Protein AF-A0A354FD41-F1 (afdb_monomer)

Mean predicted aligned error: 12.54 Å

Structure (mmCIF, N/CA/C/O backbone):
data_AF-A0A354FD41-F1
#
_entry.id   AF-A0A354FD41-F1
#
loop_
_atom_site.group_PDB
_atom_site.id
_atom_site.type_symbol
_atom_site.label_atom_id
_atom_site.label_alt_id
_atom_site.label_comp_id
_atom_site.label_asym_id
_atom_site.label_entity_id
_atom_site.label_seq_id
_atom_site.pdbx_PDB_ins_code
_atom_site.Cartn_x
_atom_site.Cartn_y
_atom_site.Cartn_z
_atom_site.occupancy
_atom_site.B_iso_or_equiv
_atom_site.auth_seq_id
_atom_site.auth_comp_id
_atom_site.auth_asym_id
_atom_site.auth_atom_id
_atom_site.pdbx_PDB_model_num
ATOM 1 N N . ARG A 1 1 ? 11.861 5.020 36.335 1.00 55.38 1 ARG A N 1
ATOM 2 C CA . ARG A 1 1 ? 10.415 4.721 36.200 1.00 55.38 1 ARG A CA 1
ATOM 3 C C . ARG A 1 1 ? 9.829 5.814 35.320 1.00 55.38 1 ARG A C 1
ATOM 5 O O . ARG A 1 1 ? 9.661 6.924 35.801 1.00 55.38 1 ARG A O 1
ATOM 12 N N . LEU A 1 2 ? 9.691 5.548 34.021 1.00 49.50 2 LEU A N 1
ATOM 13 C CA . LEU A 1 2 ? 9.185 6.511 33.043 1.00 49.50 2 LEU A CA 1
ATOM 14 C C . LEU A 1 2 ? 7.674 6.317 32.934 1.00 49.50 2 LEU A C 1
ATOM 16 O O . LEU A 1 2 ? 7.220 5.242 32.548 1.00 49.50 2 LEU A O 1
ATOM 20 N N . ASN A 1 3 ? 6.922 7.344 33.325 1.00 35.72 3 ASN A N 1
ATOM 21 C CA . ASN A 1 3 ? 5.499 7.447 33.035 1.00 35.72 3 ASN A CA 1
ATOM 22 C C . ASN A 1 3 ? 5.346 7.594 31.521 1.00 35.72 3 ASN A C 1
ATOM 24 O O . ASN A 1 3 ? 5.484 8.686 30.973 1.00 35.72 3 ASN A O 1
ATOM 28 N N . VAL A 1 4 ? 5.089 6.473 30.854 1.00 49.25 4 VAL A N 1
ATOM 29 C CA . VAL A 1 4 ? 4.559 6.458 29.494 1.00 49.25 4 VAL A CA 1
ATOM 30 C C . VAL A 1 4 ? 3.142 7.008 29.596 1.00 49.25 4 VAL A C 1
ATOM 32 O O . VAL A 1 4 ? 2.228 6.318 30.040 1.00 49.25 4 VAL A O 1
ATOM 35 N N . VAL A 1 5 ? 2.973 8.287 29.265 1.00 48.62 5 VAL A N 1
ATOM 36 C CA . VAL A 1 5 ? 1.649 8.877 29.054 1.00 48.62 5 VAL A CA 1
ATOM 37 C C . VA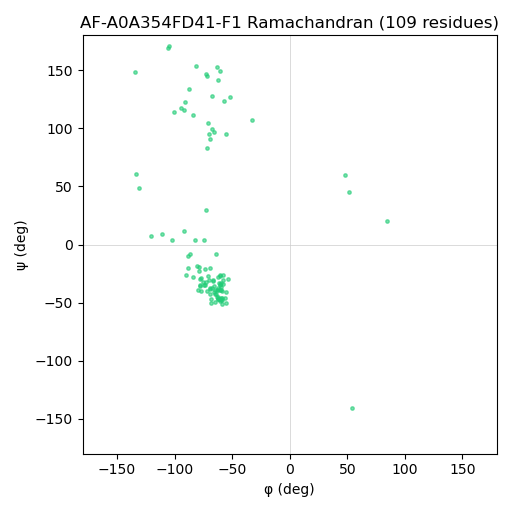L A 1 5 ? 0.971 8.037 27.964 1.00 48.62 5 VAL A C 1
ATOM 39 O O . VAL A 1 5 ? 1.573 7.870 26.901 1.00 48.62 5 VAL A O 1
ATOM 42 N N . PRO A 1 6 ? -0.221 7.458 28.194 1.00 44.44 6 PRO A N 1
ATOM 43 C CA . PRO A 1 6 ? -0.895 6.675 27.172 1.00 44.44 6 PRO A CA 1
ATOM 44 C C . PRO A 1 6 ? -1.368 7.631 26.075 1.00 44.44 6 PRO A C 1
ATOM 46 O O . PRO A 1 6 ? -2.417 8.260 26.182 1.00 44.44 6 PRO A O 1
ATOM 49 N N . ILE A 1 7 ? -0.563 7.776 25.023 1.00 55.47 7 ILE A N 1
ATOM 50 C CA . ILE A 1 7 ? -0.990 8.425 23.789 1.00 55.47 7 ILE A CA 1
ATOM 51 C C . ILE A 1 7 ? -1.974 7.449 23.144 1.00 55.47 7 ILE A C 1
ATOM 53 O O . ILE A 1 7 ? -1.573 6.407 22.626 1.00 55.47 7 ILE A O 1
ATOM 57 N N . TYR A 1 8 ? -3.270 7.749 23.227 1.00 56.03 8 TYR A N 1
ATOM 58 C CA . TYR A 1 8 ? -4.291 7.016 22.488 1.00 56.03 8 TYR A CA 1
ATOM 59 C C . TYR A 1 8 ? -4.111 7.344 21.006 1.00 56.03 8 TYR A C 1
ATOM 61 O O . TYR A 1 8 ? -4.610 8.352 20.513 1.00 56.03 8 TYR A O 1
ATOM 69 N N . MET A 1 9 ? -3.312 6.540 20.309 1.00 56.91 9 MET A N 1
ATOM 70 C CA . MET A 1 9 ? -3.189 6.635 18.863 1.00 56.91 9 MET A CA 1
ATOM 71 C C . MET A 1 9 ? -4.346 5.839 18.252 1.00 56.91 9 MET A C 1
ATOM 73 O O . MET A 1 9 ? -4.353 4.611 18.389 1.00 56.91 9 MET A O 1
ATOM 77 N N . PRO A 1 10 ? -5.326 6.495 17.603 1.00 58.16 10 PRO A N 1
ATOM 78 C CA . PRO A 1 10 ? -6.425 5.777 16.986 1.00 58.16 10 PRO A CA 1
ATOM 79 C C . PRO A 1 10 ? -5.871 4.854 15.891 1.00 58.16 10 PRO A C 1
ATOM 81 O O . PRO A 1 10 ? -4.910 5.224 15.194 1.00 58.16 10 PRO A O 1
ATOM 84 N N . PRO A 1 11 ? -6.434 3.647 15.754 1.00 63.41 11 PRO A N 1
ATOM 85 C CA . PRO A 1 11 ? -5.963 2.650 14.809 1.00 63.41 11 PRO A CA 1
ATOM 86 C C . PRO A 1 11 ? -6.061 3.174 13.373 1.00 63.41 11 PRO A C 1
ATOM 88 O O . PRO A 1 11 ? -6.942 3.966 13.041 1.00 63.41 11 PRO A O 1
ATOM 91 N N . LEU A 1 12 ? -5.166 2.719 12.495 1.00 64.31 12 LEU A N 1
ATOM 92 C CA . LEU A 1 12 ? -5.047 3.233 11.125 1.00 64.31 12 LEU A CA 1
ATOM 93 C C . LEU A 1 12 ? -6.343 3.031 10.313 1.00 64.31 12 LEU A C 1
ATOM 95 O O . LEU A 1 12 ? -6.674 3.833 9.446 1.00 64.31 12 LEU A O 1
ATOM 99 N N . ARG A 1 13 ? -7.142 2.018 10.673 1.00 61.56 13 ARG A N 1
ATOM 100 C CA . ARG A 1 13 ? -8.481 1.755 10.114 1.00 61.56 13 ARG A CA 1
ATOM 101 C C . ARG A 1 13 ? -9.480 2.910 10.277 1.00 61.56 13 ARG A C 1
ATOM 103 O O . ARG A 1 13 ? -10.415 3.000 9.488 1.00 61.56 13 ARG A O 1
ATOM 110 N N . GLU A 1 14 ? -9.303 3.758 11.291 1.00 67.25 14 GLU A N 1
ATOM 111 C CA . GLU A 1 14 ? -10.144 4.936 11.553 1.00 67.25 14 GLU A CA 1
ATOM 112 C C . GLU A 1 14 ? -9.656 6.174 10.776 1.00 67.25 14 GLU A C 1
ATOM 114 O O . GLU A 1 14 ? -10.352 7.182 10.737 1.00 67.25 14 GLU A O 1
ATOM 119 N N . ARG A 1 15 ? -8.487 6.090 10.117 1.00 79.19 15 ARG A N 1
ATOM 120 C CA . ARG A 1 15 ? -7.841 7.170 9.352 1.00 79.19 15 ARG A CA 1
ATOM 121 C C . ARG A 1 15 ? -7.350 6.672 7.994 1.00 79.19 15 ARG A C 1
ATOM 123 O O . ARG A 1 15 ? -6.165 6.708 7.675 1.00 79.19 15 ARG A O 1
ATOM 130 N N . LYS A 1 16 ? -8.283 6.186 7.174 1.00 75.69 16 LYS A N 1
ATOM 131 C CA . LYS A 1 16 ? -7.964 5.649 5.840 1.00 75.69 16 LYS A CA 1
ATOM 132 C C . LYS A 1 16 ? -7.323 6.679 4.906 1.00 75.69 16 LYS A C 1
ATOM 134 O O . LYS A 1 16 ? -6.555 6.300 4.029 1.00 75.69 16 LYS A O 1
ATOM 139 N N . GLU A 1 17 ? -7.619 7.958 5.115 1.00 81.75 17 GLU A N 1
ATOM 140 C CA . GLU A 1 17 ? -7.048 9.082 4.363 1.00 81.75 17 GLU A CA 1
ATOM 141 C C . GLU A 1 17 ? -5.524 9.193 4.546 1.00 81.75 17 GLU A C 1
ATOM 143 O O . GLU A 1 17 ? -4.831 9.593 3.612 1.00 81.75 17 GLU A O 1
ATOM 148 N N . ASP A 1 18 ? -4.990 8.745 5.690 1.00 86.69 18 ASP A N 1
ATOM 149 C CA . ASP A 1 18 ? -3.552 8.777 5.988 1.00 86.69 18 ASP A CA 1
ATOM 150 C C . ASP A 1 18 ? -2.782 7.633 5.307 1.00 86.69 18 ASP A C 1
ATOM 152 O O . ASP A 1 18 ? -1.565 7.716 5.145 1.00 86.69 18 ASP A O 1
ATOM 156 N N . ILE A 1 19 ? -3.463 6.559 4.886 1.00 89.56 19 ILE A N 1
ATOM 157 C CA . ILE A 1 19 ? -2.809 5.357 4.346 1.00 89.56 19 ILE A CA 1
ATOM 158 C C . ILE A 1 19 ? -1.993 5.698 3.097 1.00 89.56 19 ILE A C 1
ATOM 160 O O . ILE A 1 19 ? -0.842 5.286 2.987 1.00 89.56 19 ILE A O 1
ATOM 164 N N . ILE A 1 20 ? -2.571 6.463 2.166 1.00 92.06 20 ILE A N 1
ATOM 165 C CA . ILE A 1 20 ? -1.941 6.760 0.873 1.00 92.06 20 ILE A CA 1
ATOM 166 C C . ILE A 1 20 ? -0.698 7.653 1.030 1.00 92.06 20 ILE A C 1
ATOM 168 O O . ILE A 1 20 ? 0.361 7.269 0.532 1.00 92.06 20 ILE A O 1
ATOM 172 N N . PRO A 1 21 ? -0.758 8.790 1.751 1.00 92.50 21 PRO A N 1
ATOM 173 C CA . PRO A 1 21 ? 0.437 9.572 2.060 1.00 92.50 21 PRO A CA 1
ATOM 174 C C . PRO A 1 21 ? 1.527 8.756 2.765 1.00 92.50 21 PRO A C 1
ATOM 176 O O . PRO A 1 21 ? 2.703 8.884 2.424 1.00 92.50 21 PRO A O 1
ATOM 179 N N . LEU A 1 22 ? 1.151 7.888 3.713 1.00 91.88 22 LEU A N 1
ATOM 180 C CA . LEU A 1 22 ? 2.108 7.063 4.451 1.00 91.88 22 LEU A CA 1
ATOM 181 C C . LEU A 1 22 ? 2.830 6.057 3.552 1.00 91.88 22 LEU A C 1
ATOM 183 O O . LEU A 1 22 ? 4.056 6.008 3.584 1.00 91.88 22 LEU A O 1
ATOM 187 N N . VAL A 1 23 ? 2.112 5.285 2.725 1.00 93.94 23 VAL A N 1
ATOM 188 C CA . VAL A 1 23 ? 2.771 4.296 1.848 1.00 93.94 23 VAL A CA 1
ATOM 189 C C . VAL A 1 23 ? 3.708 4.954 0.846 1.00 93.94 23 VAL A C 1
ATOM 191 O O . VAL A 1 23 ? 4.780 4.416 0.589 1.00 93.94 23 VAL A O 1
ATOM 194 N N . LEU A 1 24 ? 3.339 6.123 0.313 1.00 94.44 24 LEU A N 1
ATOM 195 C CA . LEU A 1 24 ? 4.198 6.880 -0.598 1.00 94.44 24 LEU A CA 1
ATOM 196 C C . LEU A 1 24 ? 5.455 7.385 0.115 1.00 94.44 24 LEU A C 1
ATOM 198 O O . LEU A 1 24 ? 6.547 7.265 -0.429 1.00 94.44 24 LEU A O 1
ATOM 202 N N . THR A 1 25 ? 5.310 7.864 1.352 1.00 94.88 25 THR A N 1
ATOM 203 C CA . THR A 1 25 ? 6.440 8.313 2.176 1.00 94.88 25 THR A CA 1
ATOM 204 C C . THR A 1 25 ? 7.397 7.158 2.472 1.00 94.88 25 THR A C 1
ATOM 206 O O . THR A 1 25 ? 8.608 7.301 2.330 1.00 94.88 25 THR A O 1
ATOM 209 N N . PHE A 1 26 ? 6.872 5.989 2.850 1.00 93.62 26 PHE A N 1
ATOM 210 C CA . PHE A 1 26 ? 7.695 4.802 3.081 1.00 93.62 26 PHE A CA 1
ATOM 211 C C . PHE A 1 26 ? 8.385 4.333 1.801 1.00 93.62 26 PHE A C 1
ATOM 213 O O . PHE A 1 26 ? 9.570 4.020 1.831 1.00 93.62 26 PHE A O 1
ATOM 220 N N . LEU A 1 27 ? 7.678 4.321 0.670 1.00 95.56 27 LEU A N 1
ATOM 221 C CA . LEU A 1 27 ? 8.259 3.958 -0.620 1.00 95.56 27 LEU A CA 1
ATOM 222 C C . LEU A 1 27 ? 9.426 4.877 -0.998 1.00 95.56 27 LEU A C 1
ATOM 224 O O . LEU A 1 27 ? 10.474 4.380 -1.399 1.00 95.56 27 LEU A O 1
ATOM 228 N N . GLU A 1 28 ? 9.260 6.191 -0.853 1.00 96.38 28 GLU A N 1
ATOM 229 C CA . GLU A 1 28 ? 10.310 7.174 -1.135 1.00 96.38 28 GLU A CA 1
ATOM 230 C C . GLU A 1 28 ? 11.537 6.945 -0.243 1.00 96.38 28 GLU A C 1
ATOM 232 O O . GLU A 1 28 ? 12.646 6.781 -0.751 1.00 96.38 28 GLU A O 1
ATOM 237 N N . GLN A 1 29 ? 11.333 6.792 1.069 1.00 93.94 29 GLN A N 1
ATOM 238 C CA . GLN A 1 29 ? 12.412 6.497 2.018 1.00 93.94 29 GLN A CA 1
ATOM 239 C C . GLN A 1 29 ? 13.155 5.196 1.686 1.00 93.94 29 GLN A C 1
ATOM 241 O O . GLN A 1 29 ? 14.378 5.124 1.808 1.00 93.94 29 GLN A O 1
ATOM 246 N N . LEU A 1 30 ? 12.435 4.150 1.275 1.00 93.19 30 LEU A N 1
ATOM 247 C CA . LEU A 1 30 ? 13.035 2.867 0.908 1.00 93.19 30 LEU A CA 1
ATOM 248 C C . LEU A 1 30 ? 13.783 2.958 -0.426 1.00 93.19 30 LEU A C 1
ATOM 250 O O . LEU A 1 30 ? 14.875 2.405 -0.543 1.00 93.19 30 LEU A O 1
ATOM 254 N N . ASN A 1 31 ? 13.239 3.676 -1.408 1.00 95.06 31 ASN A N 1
ATOM 255 C CA . ASN A 1 31 ? 13.920 3.940 -2.672 1.00 95.06 31 ASN A CA 1
ATOM 256 C C . ASN A 1 31 ? 15.239 4.682 -2.446 1.00 95.06 31 ASN A C 1
ATOM 258 O O . ASN A 1 31 ? 16.266 4.256 -2.970 1.00 95.06 31 ASN A O 1
ATOM 262 N N . GLU A 1 32 ? 15.249 5.719 -1.607 1.00 95.94 32 GLU A N 1
ATOM 263 C CA . GLU A 1 32 ? 16.478 6.425 -1.231 1.00 95.94 32 GLU A CA 1
ATOM 264 C C . GLU A 1 32 ? 17.462 5.507 -0.494 1.00 95.94 32 GLU A C 1
ATOM 266 O O . GLU A 1 32 ? 18.643 5.444 -0.841 1.00 95.94 32 GLU A O 1
ATOM 271 N N . LYS A 1 33 ? 16.979 4.747 0.496 1.00 92.81 33 LYS A N 1
ATOM 272 C CA . LYS A 1 33 ? 17.801 3.854 1.327 1.00 92.81 33 LYS A CA 1
ATOM 273 C C . LYS A 1 33 ? 18.465 2.733 0.525 1.00 92.81 33 LYS A C 1
ATOM 275 O O . LYS A 1 33 ? 19.607 2.379 0.815 1.00 92.81 33 LYS A O 1
ATOM 280 N N . TYR A 1 34 ? 17.756 2.155 -0.442 1.00 92.75 34 TYR A N 1
ATOM 281 C CA . TY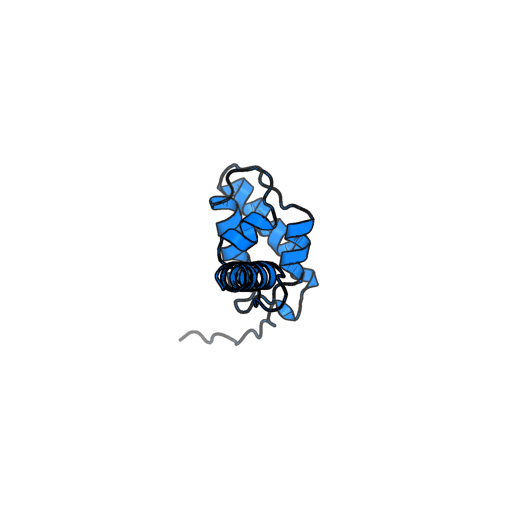R A 1 34 ? 18.232 1.025 -1.246 1.00 92.75 34 TYR A CA 1
ATOM 282 C C . TYR A 1 34 ? 18.712 1.430 -2.647 1.00 92.75 34 TYR A C 1
ATOM 284 O O . TYR A 1 34 ? 19.089 0.554 -3.423 1.00 92.75 34 TYR A O 1
ATOM 292 N N . ALA A 1 35 ? 18.724 2.732 -2.963 1.00 93.94 35 ALA A N 1
ATOM 293 C CA . ALA A 1 35 ? 19.017 3.267 -4.295 1.00 93.94 35 ALA A CA 1
ATOM 294 C C . ALA A 1 35 ? 18.174 2.601 -5.404 1.00 93.94 35 ALA A C 1
ATOM 296 O O . ALA A 1 35 ? 18.684 2.213 -6.456 1.00 93.94 35 ALA A O 1
ATOM 297 N N . LEU A 1 36 ? 16.875 2.447 -5.140 1.00 93.75 36 LEU A N 1
ATOM 298 C CA . LEU A 1 36 ? 15.888 1.873 -6.053 1.00 93.75 36 LEU A CA 1
ATOM 299 C C . LEU A 1 36 ? 14.987 2.967 -6.641 1.00 93.75 36 LEU A C 1
ATOM 301 O O . LEU A 1 36 ? 14.970 4.103 -6.176 1.00 93.75 36 LEU A O 1
ATOM 305 N N . ASN A 1 37 ? 14.202 2.601 -7.654 1.00 94.94 37 ASN A N 1
ATOM 306 C CA . ASN A 1 37 ? 13.177 3.462 -8.243 1.00 94.94 37 ASN A CA 1
ATOM 307 C C . ASN A 1 37 ? 11.839 2.715 -8.367 1.00 94.94 37 ASN A C 1
ATOM 309 O O . ASN A 1 37 ? 11.230 2.642 -9.436 1.00 94.94 37 ASN A O 1
ATOM 313 N N . LYS A 1 38 ? 11.421 2.066 -7.273 1.00 94.75 38 LYS A N 1
ATOM 314 C CA . LYS A 1 38 ? 10.171 1.309 -7.236 1.00 94.75 38 LYS A CA 1
ATOM 315 C C . LYS A 1 38 ? 8.964 2.250 -7.227 1.00 94.75 38 LYS A C 1
ATOM 317 O O . LYS A 1 38 ? 9.002 3.312 -6.608 1.00 94.75 38 LYS A O 1
ATOM 322 N N . ARG A 1 39 ? 7.861 1.827 -7.842 1.00 96.31 39 ARG A N 1
ATOM 323 C CA . ARG A 1 39 ? 6.563 2.520 -7.844 1.00 96.31 39 ARG A CA 1
ATOM 324 C C . ARG A 1 39 ? 5.424 1.546 -7.570 1.00 96.31 39 ARG A C 1
ATOM 326 O O . ARG A 1 39 ? 5.489 0.390 -7.977 1.00 96.31 39 ARG A O 1
ATOM 333 N N . PHE A 1 40 ? 4.358 2.011 -6.925 1.00 95.88 40 PHE A N 1
ATOM 334 C CA . PHE A 1 40 ? 3.144 1.213 -6.754 1.00 95.88 40 PHE A CA 1
ATOM 335 C C . PHE A 1 40 ? 2.205 1.377 -7.948 1.00 95.88 40 PHE A C 1
ATOM 337 O O . PHE A 1 40 ? 1.915 2.492 -8.380 1.00 95.88 40 PHE A O 1
ATOM 344 N N . SER A 1 41 ? 1.680 0.260 -8.444 1.00 95.00 41 SER A N 1
ATOM 345 C CA . SER A 1 41 ? 0.578 0.268 -9.408 1.00 95.00 41 SER A CA 1
ATOM 346 C C . SER A 1 41 ? -0.696 0.875 -8.803 1.00 95.00 41 SER A C 1
ATOM 348 O O . SER A 1 41 ? -0.953 0.774 -7.599 1.00 95.00 41 SER A O 1
ATOM 350 N N . ALA A 1 42 ? -1.553 1.453 -9.647 1.00 91.62 42 ALA A N 1
ATOM 351 C CA . ALA A 1 42 ? -2.822 2.035 -9.205 1.00 91.62 42 ALA A CA 1
ATOM 352 C C . ALA A 1 42 ? -3.748 1.012 -8.515 1.00 91.62 42 ALA A C 1
ATOM 354 O O . ALA A 1 42 ? -4.481 1.364 -7.591 1.00 91.62 42 ALA A O 1
ATOM 355 N N . ASP A 1 43 ? -3.709 -0.255 -8.931 1.00 89.88 43 ASP A N 1
ATOM 356 C CA . ASP A 1 43 ? -4.522 -1.308 -8.318 1.00 89.88 43 ASP A CA 1
ATOM 357 C C . ASP A 1 43 ? -3.999 -1.718 -6.940 1.00 89.88 43 ASP A C 1
ATOM 359 O O . ASP A 1 43 ? -4.792 -1.947 -6.026 1.00 89.88 43 ASP A O 1
ATOM 363 N N . LEU A 1 44 ? -2.679 -1.715 -6.737 1.00 92.06 44 LEU A N 1
ATOM 364 C CA . LEU A 1 44 ? -2.095 -1.915 -5.412 1.00 92.06 44 LEU A CA 1
ATOM 365 C C . LEU A 1 44 ? -2.504 -0.802 -4.435 1.00 92.06 44 LEU A C 1
ATOM 367 O O . LEU A 1 44 ? -2.845 -1.084 -3.287 1.00 92.06 44 LEU A O 1
ATOM 371 N N . MET A 1 45 ? -2.568 0.447 -4.900 1.00 92.12 45 MET A N 1
ATOM 372 C CA . MET A 1 45 ? -3.025 1.570 -4.072 1.00 92.12 45 MET A CA 1
ATOM 373 C C . MET A 1 45 ? -4.459 1.372 -3.560 1.00 92.12 45 MET A C 1
ATOM 375 O O . MET A 1 45 ? -4.758 1.699 -2.410 1.00 92.12 45 MET A O 1
ATOM 379 N N . LYS A 1 46 ? -5.342 0.775 -4.371 1.00 89.44 46 LYS A N 1
ATOM 380 C CA . LYS A 1 46 ? -6.699 0.407 -3.931 1.00 89.44 46 LYS A CA 1
ATOM 381 C C . LYS A 1 46 ? -6.657 -0.662 -2.840 1.00 89.44 46 LYS A C 1
ATOM 383 O O . LYS A 1 46 ? -7.372 -0.530 -1.849 1.00 89.44 46 LYS A O 1
ATOM 388 N N . ASN A 1 47 ? -5.793 -1.670 -2.983 1.00 89.31 47 ASN A N 1
ATOM 389 C CA . ASN A 1 47 ? -5.653 -2.737 -1.987 1.00 89.31 47 ASN A CA 1
ATOM 390 C C . ASN A 1 47 ? -5.214 -2.203 -0.620 1.00 89.31 47 ASN A C 1
ATOM 392 O O . ASN A 1 47 ? -5.754 -2.625 0.407 1.00 89.31 47 ASN A O 1
ATOM 396 N N . PHE A 1 48 ? -4.307 -1.220 -0.596 1.00 89.62 48 PHE A N 1
ATOM 397 C CA . PHE A 1 48 ? -3.905 -0.579 0.653 1.00 89.62 48 PHE A CA 1
ATOM 398 C C . PHE A 1 48 ? -5.075 0.113 1.374 1.00 89.62 48 PHE A C 1
ATOM 400 O O . PHE A 1 48 ? -5.137 0.083 2.600 1.00 89.62 48 PHE A O 1
ATOM 407 N N . LEU A 1 49 ? -6.036 0.686 0.642 1.00 88.06 49 LEU A N 1
ATOM 408 C CA . LEU A 1 49 ? -7.227 1.324 1.222 1.00 88.06 49 LEU A CA 1
ATOM 409 C C . LEU A 1 49 ? -8.291 0.326 1.699 1.00 88.06 49 LEU A C 1
ATOM 411 O O . LEU A 1 49 ? -9.073 0.630 2.607 1.00 88.06 49 LEU A O 1
ATOM 415 N N . THR A 1 50 ? -8.364 -0.846 1.066 1.00 86.44 50 THR A N 1
ATOM 416 C CA . THR A 1 50 ? -9.352 -1.879 1.404 1.00 86.44 50 THR A CA 1
ATOM 417 C C . THR A 1 50 ? -8.917 -2.760 2.568 1.00 86.44 50 THR A C 1
ATOM 419 O O . THR A 1 50 ? -9.772 -3.278 3.288 1.00 86.44 50 THR A O 1
ATOM 422 N N . TYR A 1 51 ? -7.609 -2.930 2.774 1.00 83.12 51 TYR A N 1
ATOM 423 C CA . TYR A 1 51 ? -7.088 -3.766 3.848 1.00 83.12 51 TYR A CA 1
ATOM 424 C C . TYR A 1 51 ? -7.284 -3.113 5.229 1.00 83.12 51 TYR A C 1
ATOM 426 O O . TYR A 1 51 ? -7.253 -1.892 5.384 1.00 83.12 51 TYR A O 1
ATOM 434 N N . LYS A 1 52 ? -7.541 -3.936 6.254 1.00 77.44 52 LYS A N 1
ATOM 435 C CA . LYS A 1 52 ? -7.952 -3.466 7.592 1.00 77.44 52 LYS A CA 1
ATOM 436 C C . LYS A 1 52 ? -6.785 -2.990 8.468 1.00 77.44 52 LYS A C 1
ATOM 438 O O . LYS A 1 52 ? -7.044 -2.293 9.447 1.00 77.44 52 LYS A O 1
ATOM 443 N N . TRP A 1 53 ? -5.548 -3.375 8.144 1.00 83.56 53 TRP A N 1
ATOM 444 C CA . TRP A 1 53 ? -4.330 -3.065 8.911 1.00 83.56 53 TRP A CA 1
ATOM 445 C C . TRP A 1 53 ? -4.466 -3.340 10.424 1.00 83.56 53 TRP A C 1
ATOM 447 O O . TRP A 1 53 ? -4.367 -2.403 11.225 1.00 83.56 53 TRP A O 1
ATOM 457 N N . PRO A 1 54 ? -4.742 -4.589 10.858 1.00 77.00 54 PRO A N 1
ATOM 458 C CA . PRO A 1 54 ? -4.849 -4.937 12.280 1.00 77.00 54 PRO A CA 1
ATOM 459 C C . PRO A 1 54 ? -3.624 -4.535 13.125 1.00 77.00 54 PRO A C 1
ATOM 461 O O . PRO A 1 54 ? -3.781 -4.219 14.305 1.00 77.00 54 PRO A O 1
ATOM 464 N N . GLY A 1 55 ? -2.425 -4.492 12.537 1.00 78.31 55 GLY A N 1
ATOM 465 C CA . GLY A 1 55 ? -1.188 -4.011 13.160 1.00 78.31 55 GLY A CA 1
ATOM 466 C C . GLY A 1 55 ? -0.898 -2.517 12.945 1.00 78.31 55 GLY A C 1
ATOM 467 O O . GLY A 1 55 ? 0.197 -2.052 13.275 1.00 78.31 55 GLY A O 1
ATOM 468 N N . ASN A 1 56 ? -1.870 -1.747 12.441 1.00 84.00 56 ASN A N 1
ATOM 469 C CA . ASN A 1 56 ? -1.790 -0.308 12.177 1.00 84.00 56 ASN A CA 1
ATOM 470 C C . ASN A 1 56 ? -0.583 0.068 11.292 1.00 84.00 56 ASN A C 1
ATOM 472 O O . ASN A 1 56 ? -0.237 -0.639 10.350 1.00 84.00 56 ASN A O 1
ATOM 476 N N . ILE A 1 57 ? 0.069 1.190 11.610 1.00 84.19 57 ILE A N 1
ATOM 477 C CA . ILE A 1 57 ? 1.203 1.748 10.863 1.00 84.19 57 ILE A CA 1
ATOM 478 C C . ILE A 1 57 ? 2.385 0.769 10.817 1.00 84.19 57 ILE A C 1
ATOM 480 O O . ILE A 1 57 ? 3.060 0.694 9.800 1.00 84.19 57 ILE A O 1
ATOM 484 N N . ARG A 1 58 ? 2.608 -0.026 11.875 1.00 83.50 58 ARG A N 1
ATOM 485 C CA . ARG A 1 58 ? 3.727 -0.985 11.911 1.00 83.50 58 ARG A CA 1
ATOM 486 C C . ARG A 1 58 ? 3.546 -2.121 10.910 1.00 83.50 58 ARG A C 1
ATOM 488 O O . ARG A 1 58 ? 4.517 -2.585 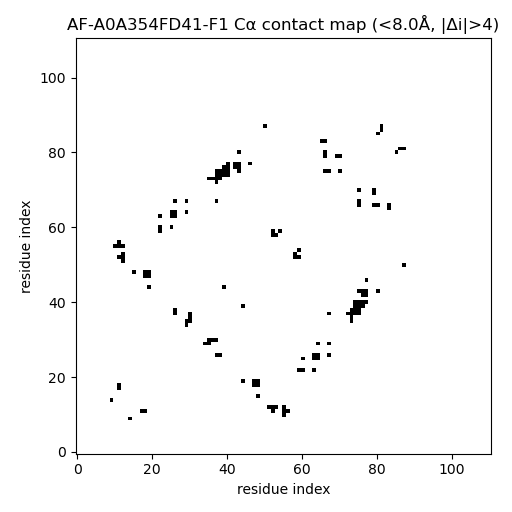10.329 1.00 83.50 58 ARG A O 1
ATOM 495 N N . GLU A 1 59 ? 2.314 -2.590 10.721 1.00 86.88 59 GLU A N 1
ATOM 496 C CA . GLU A 1 59 ? 2.023 -3.583 9.684 1.00 86.88 59 GLU A CA 1
ATOM 497 C C . GLU A 1 59 ? 2.158 -2.972 8.291 1.00 86.88 59 GLU A C 1
ATOM 499 O O . GLU A 1 59 ? 2.774 -3.591 7.431 1.00 86.88 59 GLU A O 1
ATOM 504 N N . LEU A 1 60 ? 1.653 -1.747 8.092 1.00 88.69 60 LEU A N 1
ATOM 505 C CA . LEU A 1 60 ? 1.788 -1.020 6.829 1.00 88.69 60 LEU A CA 1
ATOM 506 C C . LEU A 1 60 ? 3.255 -0.886 6.401 1.00 88.69 60 LEU A C 1
ATOM 508 O O . LEU A 1 60 ? 3.602 -1.238 5.277 1.00 88.69 60 LEU A O 1
ATOM 512 N N . GLU A 1 61 ? 4.109 -0.420 7.312 1.00 88.56 61 GLU A N 1
ATOM 513 C CA . GLU A 1 61 ? 5.549 -0.258 7.094 1.00 88.56 61 GLU A CA 1
ATOM 514 C C . GLU A 1 61 ? 6.215 -1.593 6.732 1.00 88.56 61 GLU A C 1
ATOM 516 O O . GLU A 1 61 ? 6.857 -1.692 5.690 1.00 88.56 61 GLU A O 1
ATOM 521 N N . ASN A 1 62 ? 5.986 -2.645 7.528 1.00 86.69 62 ASN A N 1
ATOM 522 C CA . ASN A 1 62 ? 6.555 -3.973 7.279 1.00 86.69 62 ASN A CA 1
ATOM 523 C C . ASN A 1 62 ? 6.136 -4.549 5.918 1.00 86.69 62 ASN A C 1
ATOM 525 O O . ASN A 1 62 ? 6.924 -5.214 5.245 1.00 86.69 62 ASN A O 1
ATOM 529 N N . VAL A 1 63 ? 4.878 -4.339 5.529 1.00 90.62 63 VAL A N 1
ATOM 530 C CA . VAL A 1 63 ? 4.334 -4.810 4.253 1.00 90.62 63 VAL A CA 1
ATOM 531 C C . VAL A 1 63 ? 4.969 -4.057 3.092 1.00 90.62 63 VAL A C 1
ATOM 533 O O . VAL A 1 63 ? 5.421 -4.690 2.141 1.00 90.62 63 VAL A O 1
ATOM 536 N N . VAL A 1 64 ? 5.048 -2.728 3.179 1.00 92.44 64 VAL A N 1
ATOM 537 C CA . VAL A 1 64 ? 5.688 -1.890 2.158 1.00 92.44 64 VAL A CA 1
ATOM 538 C C . VAL A 1 64 ? 7.175 -2.228 2.020 1.00 92.44 64 VAL A C 1
ATOM 540 O O . VAL A 1 64 ? 7.645 -2.425 0.901 1.00 92.44 64 VAL A O 1
ATOM 543 N N . GLU A 1 65 ? 7.902 -2.381 3.128 1.00 91.31 65 GLU A N 1
ATOM 544 C CA . GLU A 1 65 ? 9.308 -2.797 3.105 1.00 91.31 65 GLU A CA 1
ATOM 545 C C . GLU A 1 65 ? 9.468 -4.159 2.429 1.00 91.31 65 GLU A C 1
ATOM 547 O O . GLU A 1 65 ? 10.286 -4.308 1.520 1.00 91.31 65 GLU A O 1
ATOM 552 N N . ARG A 1 66 ? 8.639 -5.140 2.807 1.00 89.69 66 ARG A N 1
ATOM 553 C CA . ARG A 1 66 ? 8.684 -6.469 2.196 1.00 89.69 66 ARG A CA 1
ATOM 554 C C . ARG A 1 66 ? 8.431 -6.395 0.694 1.00 89.69 66 ARG A C 1
ATOM 556 O O . ARG A 1 66 ? 9.226 -6.953 -0.047 1.00 89.69 66 ARG A O 1
ATOM 563 N N . LEU A 1 67 ? 7.400 -5.675 0.251 1.00 91.50 67 LEU A N 1
ATOM 564 C CA . LEU A 1 67 ? 7.090 -5.489 -1.168 1.00 91.50 67 LEU A CA 1
ATOM 565 C C . LEU A 1 67 ? 8.261 -4.902 -1.958 1.00 91.50 67 LEU A C 1
ATOM 567 O O . LEU A 1 67 ? 8.583 -5.392 -3.039 1.00 91.50 67 LEU A O 1
ATOM 571 N N . VAL A 1 68 ? 8.906 -3.863 -1.428 1.00 91.75 68 VAL A N 1
ATOM 572 C CA . VAL A 1 68 ? 10.047 -3.212 -2.087 1.00 91.75 68 VAL A CA 1
ATOM 573 C C . VAL A 1 68 ? 11.235 -4.167 -2.203 1.00 91.75 68 VAL A C 1
ATOM 575 O O . VAL A 1 68 ? 11.898 -4.186 -3.238 1.00 91.75 68 VAL A O 1
ATOM 578 N N . VAL A 1 69 ? 11.478 -4.985 -1.176 1.00 89.25 69 VAL A N 1
ATOM 579 C CA . VAL A 1 69 ? 12.600 -5.936 -1.140 1.00 89.25 69 VAL A CA 1
ATOM 580 C C . VAL A 1 69 ? 12.339 -7.193 -1.977 1.00 89.25 69 VAL A C 1
ATOM 582 O O . VAL A 1 69 ? 13.274 -7.728 -2.566 1.00 89.25 69 VAL A O 1
ATOM 585 N N . THR A 1 70 ? 11.100 -7.691 -2.032 1.00 87.44 70 THR A N 1
ATOM 586 C CA . THR A 1 70 ? 10.769 -8.941 -2.739 1.00 87.44 70 THR A CA 1
ATOM 587 C C . THR A 1 70 ? 10.394 -8.733 -4.201 1.00 87.44 70 THR A C 1
ATOM 589 O O . THR A 1 70 ? 10.561 -9.652 -5.002 1.00 87.44 70 THR A O 1
ATOM 592 N N . SER A 1 71 ? 9.885 -7.555 -4.568 1.00 89.12 71 SER A N 1
ATOM 593 C CA . SER A 1 71 ? 9.563 -7.251 -5.964 1.00 89.12 71 SER A CA 1
ATOM 594 C C . SER A 1 71 ? 10.840 -7.177 -6.797 1.00 89.12 71 SER A C 1
ATOM 596 O O . SER A 1 71 ? 11.782 -6.446 -6.489 1.00 89.12 71 SER A O 1
ATOM 598 N N . SER A 1 72 ? 10.876 -7.925 -7.895 1.00 85.94 72 SER A N 1
ATOM 599 C CA . SER A 1 72 ? 11.997 -7.858 -8.840 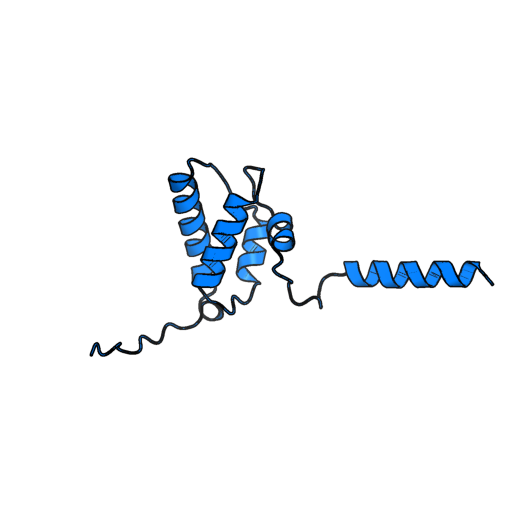1.00 85.94 72 SER A CA 1
ATOM 600 C C . SER A 1 72 ? 11.861 -6.641 -9.761 1.00 85.94 72 SER A C 1
ATOM 602 O O . SER A 1 72 ? 12.827 -5.915 -9.985 1.00 85.94 72 SER A O 1
ATOM 604 N N . GLU A 1 73 ? 10.635 -6.337 -10.183 1.00 92.75 73 GLU A N 1
ATOM 605 C CA . GLU A 1 73 ? 10.318 -5.257 -11.119 1.00 92.75 73 GLU A CA 1
ATOM 606 C C . GLU A 1 73 ? 10.235 -3.885 -10.448 1.00 92.75 73 GLU A C 1
ATOM 608 O O . GLU A 1 73 ? 9.925 -3.779 -9.262 1.00 92.75 73 GLU A O 1
ATOM 613 N N . GLU A 1 74 ? 10.489 -2.814 -11.201 1.00 93.81 74 GLU A N 1
ATOM 614 C CA . GLU A 1 74 ? 10.308 -1.441 -10.706 1.00 93.81 74 GLU A CA 1
ATOM 615 C C . GLU A 1 74 ? 8.857 -1.143 -10.319 1.00 93.81 74 GLU A C 1
ATOM 617 O O . GLU A 1 74 ? 8.596 -0.378 -9.397 1.00 93.81 74 GLU A O 1
ATOM 622 N N . GLU A 1 75 ? 7.897 -1.743 -11.013 1.00 96.00 75 GLU A N 1
ATOM 623 C CA . GLU A 1 75 ? 6.485 -1.585 -10.699 1.00 96.00 75 GLU A CA 1
ATOM 624 C C . GLU A 1 75 ? 5.997 -2.714 -9.799 1.00 96.00 75 GLU A C 1
ATOM 626 O O . GLU A 1 75 ? 5.978 -3.877 -10.190 1.00 96.00 75 GLU A O 1
ATOM 631 N N . ILE A 1 76 ? 5.565 -2.349 -8.596 1.00 94.94 76 ILE A N 1
ATOM 632 C CA . ILE A 1 76 ? 5.008 -3.266 -7.611 1.00 94.94 76 ILE A CA 1
ATOM 633 C C . ILE A 1 76 ? 3.497 -3.328 -7.814 1.00 94.94 76 ILE A C 1
ATOM 635 O O . ILE A 1 76 ? 2.775 -2.320 -7.767 1.00 94.94 76 ILE A O 1
ATOM 639 N N . THR A 1 77 ? 3.006 -4.535 -8.042 1.00 93.38 77 THR A N 1
ATOM 640 C CA . THR A 1 77 ? 1.630 -4.798 -8.437 1.00 93.38 77 THR A CA 1
ATOM 641 C C . THR A 1 77 ? 0.796 -5.361 -7.291 1.00 93.38 77 THR A C 1
ATOM 643 O O . THR A 1 77 ? 1.295 -5.740 -6.232 1.00 93.38 77 THR A O 1
ATOM 646 N N . ALA A 1 78 ? -0.518 -5.446 -7.505 1.00 89.00 78 ALA A N 1
ATOM 647 C CA . ALA A 1 78 ? -1.410 -6.150 -6.590 1.00 89.00 78 ALA A CA 1
ATOM 648 C C . ALA A 1 78 ? -1.011 -7.625 -6.399 1.00 89.00 78 ALA A C 1
ATOM 650 O O . ALA A 1 78 ? -1.225 -8.172 -5.322 1.00 89.00 78 ALA A O 1
ATOM 651 N N . ARG A 1 79 ? -0.411 -8.263 -7.415 1.00 88.00 79 ARG A N 1
ATOM 652 C CA . ARG A 1 79 ? 0.049 -9.652 -7.321 1.00 88.00 79 ARG A CA 1
ATOM 653 C C . ARG A 1 79 ? 1.127 -9.801 -6.252 1.00 88.00 79 ARG A C 1
ATOM 655 O O . ARG A 1 79 ? 0.973 -10.645 -5.381 1.00 88.00 79 ARG A O 1
ATOM 662 N N . ASP A 1 80 ? 2.122 -8.915 -6.249 1.00 88.81 80 ASP A N 1
ATOM 663 C CA . ASP A 1 80 ? 3.203 -8.928 -5.255 1.00 88.81 80 ASP A CA 1
ATOM 664 C C . ASP A 1 80 ? 2.662 -8.808 -3.819 1.00 88.81 80 ASP A C 1
ATOM 666 O O . ASP A 1 80 ? 3.182 -9.422 -2.892 1.00 88.81 80 ASP A O 1
ATOM 670 N N . PHE A 1 81 ? 1.571 -8.056 -3.634 1.00 86.19 81 PHE A N 1
ATOM 671 C CA . PHE A 1 81 ? 0.880 -7.914 -2.348 1.00 86.19 81 PHE A CA 1
ATOM 672 C C . PHE A 1 81 ? 0.161 -9.182 -1.889 1.00 86.19 81 PHE A C 1
ATOM 674 O O . PHE A 1 81 ? 0.171 -9.490 -0.697 1.00 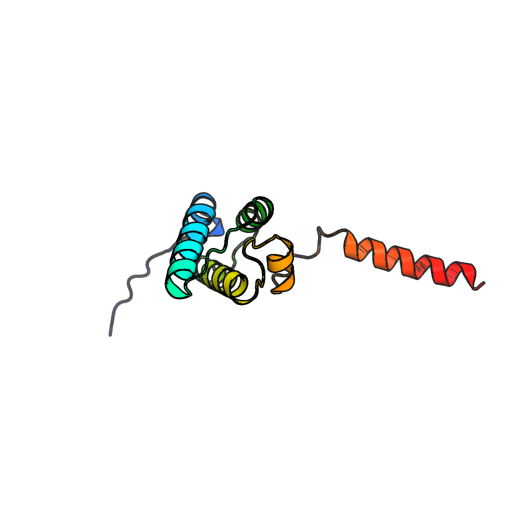86.19 81 PHE A O 1
ATOM 681 N N . PHE A 1 82 ? -0.433 -9.940 -2.809 1.00 83.50 82 PHE A N 1
ATOM 682 C CA . PHE A 1 82 ? -1.025 -11.235 -2.475 1.00 83.50 82 PHE A CA 1
ATOM 683 C C . PHE A 1 82 ? 0.046 -12.312 -2.250 1.00 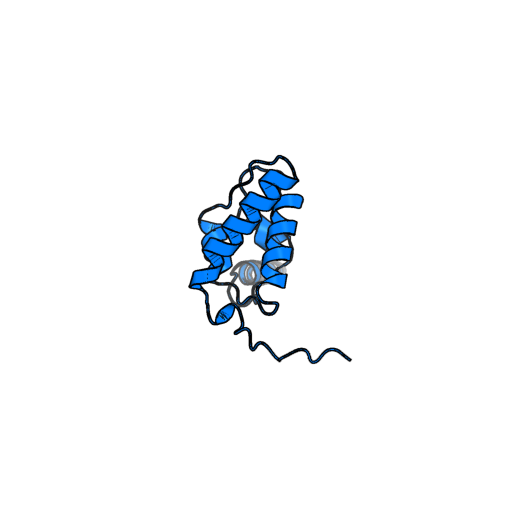83.50 82 PHE A C 1
ATOM 685 O O . PHE A 1 82 ? -0.106 -13.143 -1.354 1.00 83.50 82 PHE A O 1
ATOM 692 N N . ASP A 1 83 ? 1.155 -12.253 -2.990 1.00 81.69 83 ASP A N 1
ATOM 693 C CA . ASP A 1 83 ? 2.249 -13.226 -2.911 1.00 81.69 83 ASP A CA 1
ATOM 694 C C . ASP A 1 83 ? 2.989 -13.181 -1.561 1.00 81.69 83 ASP A C 1
ATOM 696 O O . ASP A 1 83 ? 3.426 -14.216 -1.057 1.00 81.69 83 ASP A O 1
ATOM 700 N N . ILE A 1 84 ? 3.080 -12.014 -0.907 1.00 77.75 84 ILE A N 1
ATOM 701 C CA . ILE A 1 84 ? 3.713 -11.877 0.422 1.00 77.75 84 ILE A CA 1
ATOM 702 C C . ILE A 1 84 ? 2.869 -12.428 1.588 1.00 77.75 84 ILE A C 1
ATOM 704 O O . ILE A 1 84 ? 3.290 -12.330 2.748 1.00 77.75 84 ILE A O 1
ATOM 708 N N . GLY A 1 85 ? 1.711 -13.031 1.303 1.00 59.72 85 GLY A N 1
ATOM 709 C CA . GLY A 1 85 ? 0.925 -13.778 2.283 1.00 59.72 85 GLY A CA 1
ATOM 710 C C . GLY A 1 85 ? -0.007 -12.927 3.139 1.00 59.72 85 GLY A C 1
ATOM 711 O O . GLY A 1 85 ? -0.454 -13.390 4.190 1.00 59.72 85 GLY A O 1
ATOM 712 N N . LEU A 1 86 ? -0.355 -11.714 2.698 1.00 60.09 86 LEU A N 1
ATOM 713 C CA . LEU A 1 86 ? -1.558 -11.059 3.202 1.00 60.09 86 LEU A CA 1
ATOM 714 C C . LEU A 1 86 ? -2.749 -11.798 2.599 1.00 60.09 86 LEU A C 1
ATOM 716 O O . LEU A 1 86 ? -3.292 -11.412 1.565 1.00 60.09 86 LEU A O 1
ATOM 720 N N . MET A 1 87 ? -3.113 -12.913 3.234 1.00 44.56 87 MET A N 1
ATOM 721 C CA . MET A 1 87 ? -4.409 -13.539 3.040 1.00 44.56 87 MET A CA 1
ATOM 722 C C . MET A 1 87 ? -5.457 -12.470 3.335 1.00 44.56 87 MET A C 1
ATOM 724 O O . MET A 1 87 ? -5.805 -12.205 4.483 1.00 44.56 87 MET A O 1
ATOM 728 N N . VAL A 1 88 ? -5.929 -11.806 2.282 1.00 44.06 88 VAL A N 1
ATOM 729 C CA . VAL A 1 88 ? -7.232 -11.159 2.304 1.00 44.06 88 VAL A CA 1
ATOM 730 C C . VAL A 1 88 ? -8.192 -12.238 2.764 1.00 44.06 88 VAL A C 1
ATOM 732 O O . VAL A 1 88 ? -8.164 -13.323 2.185 1.00 44.06 88 VAL A O 1
ATOM 735 N N . ASP A 1 89 ? -8.976 -11.956 3.810 1.00 40.09 89 ASP A N 1
ATOM 736 C CA . ASP A 1 89 ? -10.120 -12.774 4.219 1.00 40.09 89 ASP A CA 1
ATOM 737 C C . ASP A 1 89 ? -10.745 -13.393 2.956 1.00 40.09 89 ASP A C 1
ATOM 739 O O . ASP A 1 89 ? -11.296 -12.693 2.102 1.00 40.09 89 ASP A O 1
ATOM 743 N N . THR A 1 90 ? -10.540 -14.700 2.789 1.00 40.84 90 THR A N 1
ATOM 744 C CA . THR A 1 90 ? -10.725 -15.454 1.540 1.00 40.84 90 THR A CA 1
ATOM 745 C C . THR A 1 90 ? -12.198 -15.648 1.167 1.00 40.84 90 THR A C 1
ATOM 747 O O . THR A 1 90 ? -12.554 -16.645 0.548 1.00 40.84 90 THR A O 1
ATOM 750 N N . GLU A 1 91 ? -13.081 -14.723 1.537 1.00 41.31 91 GLU A N 1
ATOM 751 C CA . GLU A 1 91 ? -14.498 -14.779 1.171 1.00 41.31 91 GLU A CA 1
ATOM 752 C C . GLU A 1 91 ? -14.801 -14.100 -0.173 1.00 41.31 91 GLU A C 1
ATOM 754 O O . GLU A 1 91 ? -15.890 -14.286 -0.705 1.00 41.31 91 GLU A O 1
ATOM 759 N N . SER A 1 92 ? -13.857 -13.364 -0.778 1.00 41.34 92 SER A N 1
ATOM 760 C CA . SER A 1 92 ? -14.132 -12.606 -2.015 1.00 41.34 92 SER A CA 1
ATOM 761 C C . SER A 1 92 ? -13.278 -12.972 -3.237 1.00 41.34 92 SER A C 1
ATOM 763 O O . SER A 1 92 ? -13.385 -12.288 -4.2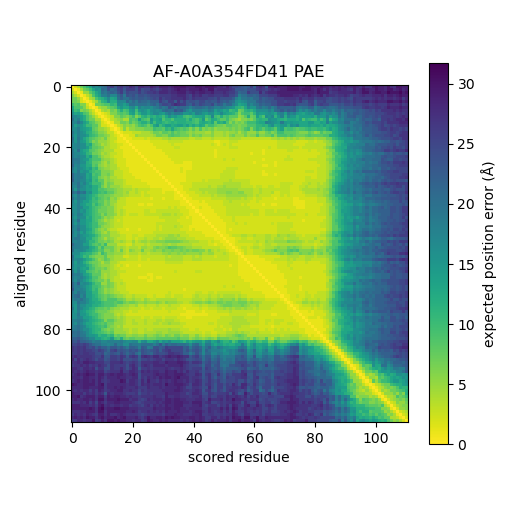56 1.00 41.34 92 SER A O 1
ATOM 765 N N . CYS A 1 93 ? -12.455 -14.027 -3.200 1.00 35.53 93 CYS A N 1
ATOM 766 C CA . CYS A 1 93 ? -11.708 -14.454 -4.390 1.00 35.53 93 CYS A CA 1
ATOM 767 C C . CYS A 1 93 ? -12.391 -15.659 -5.073 1.00 35.53 93 CYS A C 1
ATOM 769 O O . CYS A 1 93 ? -12.400 -16.749 -4.497 1.00 35.53 93 CYS A O 1
ATOM 771 N N . PRO A 1 94 ? -12.927 -15.516 -6.306 1.00 43.22 94 PRO A N 1
ATOM 772 C CA . PRO A 1 94 ? -13.622 -16.593 -7.022 1.00 43.22 94 PRO A CA 1
ATOM 773 C C . PRO A 1 94 ? -12.740 -17.796 -7.388 1.00 43.22 94 PRO A C 1
ATOM 775 O O . PRO A 1 94 ? -13.263 -18.812 -7.829 1.00 43.22 94 PRO A O 1
ATOM 778 N N . LEU A 1 95 ? -11.418 -17.716 -7.195 1.00 44.16 95 LEU A N 1
ATOM 779 C CA . LEU A 1 95 ? -10.480 -18.771 -7.592 1.00 44.16 95 LEU A CA 1
ATOM 780 C C . LEU A 1 95 ? -10.597 -20.056 -6.759 1.00 44.16 95 LEU A C 1
ATOM 782 O O . LEU A 1 95 ? -10.200 -21.112 -7.242 1.00 44.16 95 LEU A O 1
ATOM 786 N N . LYS A 1 96 ? -11.175 -20.004 -5.549 1.00 42.75 96 LYS A N 1
ATOM 787 C CA . LYS A 1 96 ? -11.475 -21.232 -4.791 1.00 42.75 96 LYS A CA 1
ATOM 788 C C . LYS A 1 96 ? -12.696 -21.969 -5.352 1.00 42.75 96 LYS A C 1
ATOM 790 O O . LYS A 1 96 ? -12.720 -23.193 -5.354 1.00 42.75 96 LYS A O 1
ATOM 795 N N . LYS A 1 97 ? -13.663 -21.225 -5.900 1.00 46.19 97 LYS A N 1
ATOM 796 C CA . LYS A 1 97 ? -14.887 -21.788 -6.481 1.00 46.19 97 LYS A CA 1
ATOM 797 C C . LYS A 1 97 ? -14.594 -22.550 -7.776 1.00 46.19 97 LYS A C 1
ATOM 799 O O . LYS A 1 97 ? -15.113 -23.635 -7.982 1.00 46.19 97 LYS A O 1
ATOM 804 N N . THR A 1 98 ? -13.673 -22.036 -8.593 1.00 50.56 98 THR A N 1
ATOM 805 C CA . THR A 1 98 ? -13.299 -22.679 -9.861 1.00 50.56 98 THR A CA 1
ATOM 806 C C . THR A 1 98 ? -12.600 -24.029 -9.674 1.00 50.56 98 THR A C 1
ATOM 808 O O . THR A 1 98 ? -12.731 -24.893 -10.533 1.00 50.56 98 THR A O 1
ATOM 811 N N . LEU A 1 99 ? -11.860 -24.225 -8.577 1.00 56.25 99 LEU A N 1
ATOM 812 C CA . LEU A 1 99 ? -11.179 -25.498 -8.306 1.00 56.25 99 LEU A CA 1
ATOM 813 C C . LEU A 1 99 ? -12.154 -26.569 -7.795 1.00 56.25 99 LEU A C 1
ATOM 815 O O . LEU A 1 99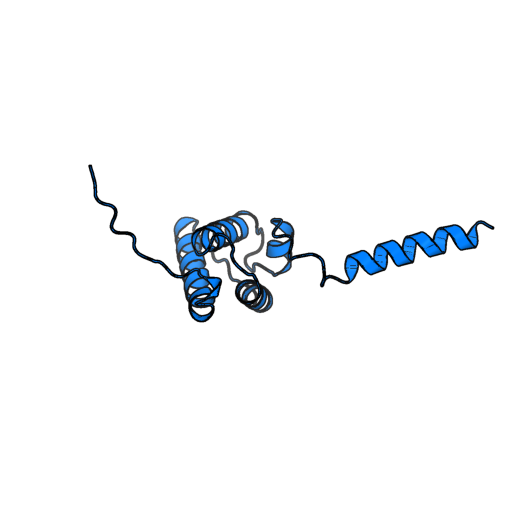 ? -12.094 -27.700 -8.266 1.00 56.25 99 LEU A O 1
ATOM 819 N N . GLU A 1 100 ? -13.103 -26.203 -6.926 1.00 56.94 100 GLU A N 1
ATOM 820 C CA . GLU A 1 100 ? -14.161 -27.120 -6.461 1.00 56.94 100 GLU A CA 1
ATOM 821 C C . GLU A 1 100 ? -15.116 -27.532 -7.604 1.00 56.94 100 GLU A C 1
ATOM 823 O O . GLU A 1 100 ? -15.525 -28.694 -7.687 1.00 56.94 100 GLU A O 1
ATOM 828 N N . ASP A 1 101 ? -15.403 -26.620 -8.542 1.00 54.12 101 ASP A N 1
ATOM 829 C CA . ASP A 1 101 ? -16.231 -26.909 -9.723 1.00 54.12 101 ASP A CA 1
ATOM 830 C C . ASP A 1 101 ? -15.514 -27.823 -10.745 1.00 54.12 101 ASP A C 1
ATOM 832 O O . ASP A 1 101 ? -16.162 -28.574 -11.476 1.00 54.12 101 ASP A O 1
ATOM 836 N N . MET A 1 102 ? -14.175 -27.805 -10.799 1.00 55.38 102 MET A N 1
ATOM 837 C CA . MET A 1 102 ? -13.397 -28.690 -11.679 1.00 55.38 102 MET A CA 1
ATOM 838 C C . MET A 1 102 ? -13.274 -30.117 -11.133 1.00 55.38 102 MET A C 1
ATOM 840 O O . MET A 1 102 ? -13.283 -31.065 -11.916 1.00 55.38 102 MET A O 1
ATOM 844 N N . GLU A 1 103 ? -13.187 -30.292 -9.813 1.00 56.47 103 GLU A N 1
ATOM 845 C CA . GLU A 1 103 ? -13.051 -31.619 -9.195 1.00 56.47 103 GLU A CA 1
ATOM 846 C C . GLU A 1 103 ? -14.335 -32.457 -9.304 1.00 56.47 103 GLU A C 1
ATOM 848 O O . GLU A 1 103 ? -14.260 -33.678 -9.451 1.00 56.47 103 GLU A O 1
ATOM 853 N N . SER A 1 104 ? -15.510 -31.818 -9.319 1.00 56.03 104 SER A N 1
ATOM 854 C CA . SER A 1 104 ? -16.794 -32.530 -9.428 1.00 56.03 104 SER A CA 1
ATOM 855 C C . SER A 1 104 ? -17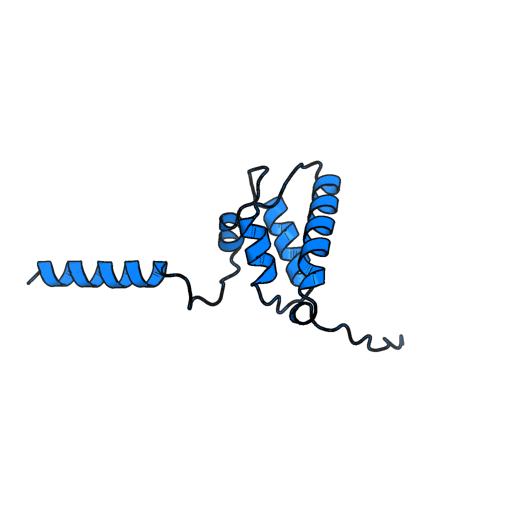.050 -33.104 -10.829 1.00 56.03 104 SER A C 1
ATOM 857 O O . SER A 1 104 ? -17.612 -34.190 -10.947 1.00 56.03 104 SER A O 1
ATOM 859 N N . ASN A 1 105 ? -16.570 -32.445 -11.891 1.00 55.44 105 ASN A N 1
ATOM 860 C CA . ASN A 1 105 ? -16.772 -32.912 -13.271 1.00 55.44 105 ASN A CA 1
ATOM 861 C C . ASN A 1 105 ? -15.922 -34.137 -13.647 1.00 55.44 105 ASN A C 1
ATOM 863 O O . ASN A 1 105 ? -16.265 -34.852 -14.581 1.00 55.44 105 ASN A O 1
ATOM 867 N N . ILE A 1 106 ? -14.822 -34.411 -12.939 1.00 59.25 106 ILE A N 1
ATOM 868 C CA . ILE A 1 106 ? -13.956 -35.562 -13.257 1.00 59.25 106 ILE A CA 1
ATOM 869 C C . ILE A 1 106 ? -14.551 -36.875 -12.717 1.00 59.25 106 ILE A C 1
ATOM 871 O O . ILE A 1 106 ? -14.252 -37.950 -13.233 1.00 59.25 106 ILE A O 1
ATOM 875 N N . LEU A 1 107 ? -15.417 -36.806 -11.700 1.00 60.38 107 LEU A N 1
ATOM 876 C CA . LEU A 1 107 ? -16.042 -37.988 -11.097 1.00 60.38 107 LEU A CA 1
ATOM 877 C C . LEU A 1 107 ? -17.350 -38.410 -11.784 1.00 60.38 107 LEU A C 1
ATOM 879 O O . LEU A 1 107 ? -17.728 -39.573 -11.652 1.00 60.38 107 LEU A O 1
ATOM 883 N N . GLU A 1 108 ? -18.012 -37.517 -12.527 1.00 58.28 108 GLU A N 1
ATOM 884 C CA . GLU A 1 108 ? -19.213 -37.859 -13.310 1.00 58.28 108 GLU A CA 1
ATOM 885 C C . GLU A 1 108 ? -18.887 -38.587 -14.623 1.00 58.28 108 GLU A C 1
ATOM 887 O O . GLU A 1 108 ? -19.654 -39.449 -15.029 1.00 58.28 108 GLU A O 1
ATOM 892 N N . ASP A 1 109 ? -17.723 -38.343 -15.233 1.00 55.00 109 ASP A N 1
ATOM 893 C CA . ASP A 1 109 ? -17.300 -39.017 -16.478 1.00 55.00 109 ASP A CA 1
ATOM 894 C C . ASP A 1 109 ? -16.677 -40.418 -16.250 1.00 55.00 109 ASP A C 1
ATOM 896 O O . ASP A 1 109 ? -16.201 -41.062 -17.191 1.00 55.00 109 ASP A O 1
ATOM 900 N N . MET A 1 110 ? -16.652 -40.909 -15.003 1.00 53.09 110 MET A N 1
ATOM 901 C CA . MET A 1 110 ? -16.105 -42.224 -14.626 1.00 53.09 110 MET A CA 1
ATOM 902 C C . MET A 1 110 ? -17.159 -43.258 -14.172 1.00 53.09 110 MET A C 1
ATOM 904 O O . MET A 1 110 ? -16.774 -44.342 -13.721 1.00 53.09 110 MET A O 1
ATOM 908 N N . TYR A 1 111 ? -18.456 -42.971 -14.329 1.00 51.62 111 TYR A N 1
ATOM 909 C CA . TYR A 1 111 ? -19.574 -43.918 -14.167 1.00 51.62 111 TYR A CA 1
ATOM 910 C C . TYR A 1 111 ? -20.574 -43.803 -15.321 1.00 51.62 111 TYR A C 1
ATOM 912 O O . TYR A 1 111 ? -21.292 -44.803 -15.554 1.00 51.62 111 TYR A O 1
#

Sequence (111 aa):
RLNVVPIYMPPLRERKEDIIPLVLTFLEQLNEKYALNKRFSADLMKNFLTYKWPGNIRELENVVERLVVTSSEEEITARDFFDIGLMVDTESCPLKKTLEDMESNILEDMY

Radius of gyration: 19.3 Å; Cα contacts (8 Å, |Δi|>4): 77; chains: 1; bounding box: 39×54×53 Å

Secondary structure (DSSP, 8-state):
-----------GGG-HHHHHHHHHHHHHHHHHHHT---EE-HHHHHHHHHS--TTHHHHHHHHHHHHHHH--SSEE-HHHHHHTT----TTS-THHHHHHHHHHHHHHTT-

Solvent-accessible surface area (backbone atoms only — not comparable to full-atom values): 6867 Å² total; per-residue (Å²): 138,80,84,75,74,83,76,84,72,78,56,43,68,82,41,59,82,54,48,61,62,48,55,52,52,52,48,51,53,48,20,66,74,69,75,48,79,65,43,76,34,76,66,28,56,50,49,64,66,70,52,64,49,93,59,22,67,64,44,52,51,54,50,52,53,47,46,64,72,68,43,86,56,51,67,38,42,50,63,58,53,50,70,74,62,58,74,62,80,78,85,78,60,68,71,63,56,56,54,58,60,53,60,57,59,64,62,63,80,74,115

pLDDT: mean 75.59, std 19.21, range [35.53, 96.38]

Foldseek 3Di:
DDPPPPPPDDACQVVLVVQLVLLVVLLVVLCVVVVAQADEDPQVSVVSSVDRPPVGSVSSNVLSNQQVVVDPDSYRYVVSSVVVPPPDVPPPDCVVVVVVVVVVVVVVVPD

Nearest PDB structures (foldseek):
  3m0e-assembly1_A  TM=9.466E-01  e=1.194E-06  Aquifex aeolicus
  1ny5-assembly1_A  TM=9.423E-01  e=5.466E-06  Aquifex aeolicus
  4l4u-assembly1_A-2  TM=9.323E-01  e=1.135E-05  Aquifex aeolicus VF5
  4bs1-assembly1_A-1  TM=9.297E-01  e=6.626E-05  Muvirus mu
  6jdi-assembly1_A  TM=8.185E-01  e=6.359E-03  Pseudomonas aeruginosa